Protein AF-A0A972MDR6-F1 (afdb_monomer_lite)

Secondary structure (DSSP, 8-state):
-HHHHHHHHHHHHHHT-----------GGG-EEEE-TT-S-GGG-EEEEEETTEEEEEESGGGTTTTTPEEHHHHTTTSEEEEEE-SSEEEEEEEETTEEEEEEEEEE--TT-SSPEEEEEEEETTEEEE----SGGGSBEE---

Radius of gyration: 19.43 Å; chains: 1; bounding box: 33×28×76 Å

Foldseek 3Di:
DVVVVVVVVVVVVVVPPDLPLDFQDDDPVPAAKWWLPVAPDQQAIWIWHCDPSWTWIDGGPCVVVVNDTDTPSVVLSVFDWDWDDDDFKTKIWTHDDQWIKIKIKGFADDPVDPGTWIAIWIAISNRTPGDTDPPSSRTIDGDDD

pLDDT: mean 85.36, std 15.83, range [44.59, 98.25]

Structure (mmCIF, N/CA/C/O backbone):
data_AF-A0A972MDR6-F1
#
_entry.id   AF-A0A972MDR6-F1
#
loop_
_atom_site.group_PDB
_atom_site.id
_atom_site.type_symbol
_atom_site.label_atom_id
_atom_site.label_alt_id
_atom_site.label_comp_id
_atom_site.label_asym_id
_atom_site.label_entity_id
_atom_site.label_seq_id
_atom_site.pdbx_PDB_ins_code
_atom_site.Cartn_x
_atom_site.Cartn_y
_atom_site.Cartn_z
_atom_site.occupancy
_atom_site.B_iso_or_equiv
_atom_site.auth_seq_id
_atom_site.auth_comp_id
_atom_site.auth_asym_id
_atom_site.auth_atom_id
_atom_site.pdbx_PDB_model_num
ATOM 1 N N . MET A 1 1 ? -7.826 -11.983 55.840 1.00 52.50 1 MET A N 1
ATOM 2 C CA . MET A 1 1 ? -6.726 -12.047 54.845 1.00 52.50 1 MET A CA 1
ATOM 3 C C . MET A 1 1 ? -7.074 -12.734 53.514 1.00 52.50 1 MET A C 1
ATOM 5 O O . MET A 1 1 ? -6.342 -12.530 52.562 1.00 52.50 1 MET A O 1
ATOM 9 N N . LYS A 1 2 ? -8.181 -13.489 53.375 1.00 52.56 2 LYS A N 1
ATOM 10 C CA . LYS A 1 2 ? -8.526 -14.173 52.104 1.00 52.56 2 LYS A CA 1
ATOM 11 C C . LYS A 1 2 ? -9.169 -13.280 51.021 1.00 52.56 2 LYS A C 1
ATOM 13 O O . LYS A 1 2 ? -9.080 -13.605 49.846 1.00 52.56 2 LYS A O 1
ATOM 18 N N . LYS A 1 3 ? -9.787 -12.148 51.392 1.00 51.19 3 LYS A N 1
ATOM 19 C CA . LYS A 1 3 ? -10.471 -11.242 50.441 1.00 51.19 3 LYS A CA 1
ATOM 20 C C . LYS A 1 3 ? -9.513 -10.342 49.646 1.00 51.19 3 LYS A C 1
ATOM 22 O O . LYS A 1 3 ? -9.818 -9.995 48.514 1.00 51.19 3 LYS A O 1
ATOM 27 N N . THR A 1 4 ? -8.346 -10.019 50.204 1.00 53.28 4 THR A N 1
ATOM 28 C CA . THR A 1 4 ? -7.353 -9.143 49.560 1.00 53.28 4 THR A CA 1
ATOM 29 C C . THR A 1 4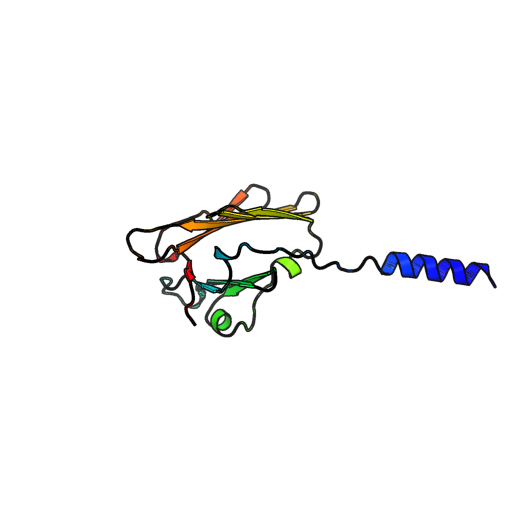 ? -6.677 -9.813 48.362 1.00 53.28 4 THR A C 1
ATOM 31 O O . THR A 1 4 ? -6.359 -9.137 47.398 1.00 53.28 4 THR A O 1
ATOM 34 N N . ILE A 1 5 ? -6.528 -11.143 48.387 1.00 56.44 5 ILE A N 1
ATOM 35 C CA . ILE A 1 5 ? -5.873 -11.924 47.321 1.00 56.44 5 ILE A CA 1
ATOM 36 C C . ILE A 1 5 ? -6.752 -12.006 46.063 1.00 56.44 5 ILE A C 1
ATOM 38 O O . ILE A 1 5 ? -6.250 -11.948 44.944 1.00 56.44 5 ILE A O 1
ATOM 42 N N . ILE A 1 6 ? -8.075 -12.092 46.236 1.00 55.25 6 ILE A N 1
ATOM 43 C CA . ILE A 1 6 ? -9.029 -12.176 45.119 1.00 55.25 6 ILE A CA 1
ATOM 44 C C . ILE A 1 6 ? -9.046 -10.862 44.324 1.00 55.25 6 ILE A C 1
ATOM 46 O O . ILE A 1 6 ? -9.111 -10.890 43.097 1.00 55.25 6 ILE A O 1
ATOM 50 N N . LEU A 1 7 ? -8.916 -9.716 45.004 1.00 51.75 7 LEU A N 1
ATOM 51 C CA . LEU A 1 7 ? -8.878 -8.408 44.345 1.00 51.75 7 LEU A CA 1
ATOM 52 C C . LEU A 1 7 ? -7.636 -8.249 43.451 1.00 51.75 7 LEU A C 1
ATOM 54 O O . LEU A 1 7 ? -7.734 -7.701 42.356 1.00 51.75 7 LEU A O 1
ATOM 58 N N . THR A 1 8 ? -6.484 -8.774 43.879 1.00 54.38 8 THR A N 1
ATOM 59 C CA . THR A 1 8 ? -5.235 -8.704 43.105 1.00 54.38 8 THR A CA 1
ATOM 60 C C . THR A 1 8 ? -5.291 -9.561 41.840 1.00 54.38 8 THR A C 1
ATOM 62 O O . THR A 1 8 ? -4.782 -9.149 40.802 1.00 54.38 8 THR A O 1
ATOM 65 N N . ILE A 1 9 ? -5.946 -10.726 41.897 1.00 54.72 9 ILE A N 1
ATOM 66 C CA . ILE A 1 9 ? -6.087 -11.633 40.745 1.00 54.72 9 ILE A CA 1
ATOM 67 C C . ILE A 1 9 ? -7.016 -11.030 39.680 1.00 54.72 9 ILE A C 1
ATOM 69 O O . ILE A 1 9 ? -6.723 -11.135 38.491 1.00 54.72 9 ILE A O 1
ATOM 73 N N . ILE A 1 10 ? -8.090 -10.345 40.092 1.00 54.56 10 ILE A N 1
ATOM 74 C CA . ILE A 1 10 ? -9.025 -9.679 39.168 1.00 54.56 10 ILE A CA 1
ATOM 75 C C . ILE A 1 10 ? -8.389 -8.435 38.523 1.00 54.56 10 ILE A C 1
ATOM 77 O O . ILE A 1 10 ? -8.617 -8.171 37.345 1.00 54.56 10 ILE A O 1
ATOM 81 N N . LEU A 1 11 ? -7.542 -7.688 39.246 1.00 50.78 11 LEU A N 1
ATOM 82 C CA . LEU A 1 11 ? -6.780 -6.596 38.628 1.00 50.78 11 LEU A CA 1
ATOM 83 C C . LEU A 1 11 ? -5.750 -7.118 37.611 1.00 50.78 11 LEU A C 1
ATOM 85 O O . LEU A 1 11 ? -5.576 -6.506 36.561 1.00 50.78 11 LEU A O 1
ATOM 89 N N . PHE A 1 12 ? -5.106 -8.259 37.872 1.00 49.47 12 PHE A N 1
ATOM 90 C CA . PHE A 1 12 ? -4.105 -8.827 36.960 1.00 49.47 12 PHE A CA 1
ATOM 91 C C . PHE A 1 12 ? -4.725 -9.423 35.679 1.00 49.47 12 PHE A C 1
ATOM 93 O O . PHE A 1 12 ? -4.126 -9.344 34.605 1.00 49.47 12 PHE A O 1
ATOM 100 N N . SER A 1 13 ? -5.948 -9.961 35.748 1.00 50.84 13 SER A N 1
ATOM 101 C CA . SER A 1 13 ? -6.682 -10.432 34.562 1.00 50.84 13 SER A CA 1
ATOM 102 C C . SER A 1 13 ? -7.252 -9.295 33.703 1.00 50.84 13 SER A C 1
ATOM 104 O O . SER A 1 13 ? -7.414 -9.466 32.498 1.00 50.84 13 SER A O 1
ATOM 106 N N . LEU A 1 14 ? -7.484 -8.108 34.276 1.00 47.88 14 LEU A N 1
ATOM 107 C CA . LEU A 1 14 ? -7.836 -6.900 33.515 1.00 47.88 14 LEU A CA 1
ATOM 108 C C . LEU A 1 14 ? -6.613 -6.226 32.867 1.00 47.88 14 LEU A C 1
ATOM 110 O O . LEU A 1 14 ? -6.736 -5.646 31.792 1.00 47.88 14 LEU A O 1
ATOM 114 N N . LEU A 1 15 ? -5.427 -6.350 33.473 1.00 45.12 15 LEU A N 1
ATOM 115 C CA . LEU A 1 15 ? -4.152 -5.848 32.933 1.00 45.12 15 LEU A CA 1
ATOM 116 C C . LEU A 1 15 ? -3.558 -6.724 31.816 1.00 45.12 15 LEU A C 1
ATOM 118 O O . LEU A 1 15 ? -2.641 -6.295 31.122 1.00 45.12 15 LEU A O 1
ATOM 122 N N . THR A 1 16 ? -4.084 -7.935 31.621 1.00 44.59 16 THR A N 1
ATOM 123 C CA . THR A 1 16 ? -3.656 -8.883 30.577 1.00 44.59 16 THR A CA 1
ATOM 124 C C . THR A 1 16 ? -4.600 -8.919 29.379 1.00 44.59 16 THR A C 1
ATOM 126 O O . THR A 1 16 ? -4.538 -9.857 28.578 1.00 44.59 16 THR A O 1
ATOM 129 N N . GLN A 1 17 ? -5.394 -7.856 29.169 1.00 47.19 17 GLN A N 1
ATOM 130 C CA . GLN A 1 17 ? -5.823 -7.490 27.816 1.00 47.19 17 GLN A CA 1
ATOM 131 C C . GLN A 1 17 ? -4.574 -7.099 27.031 1.00 47.19 17 GLN A C 1
ATOM 133 O O . GLN A 1 17 ? -4.195 -5.940 26.889 1.00 47.19 17 GLN A O 1
ATOM 138 N N . SER A 1 18 ? -3.879 -8.154 26.632 1.00 47.47 18 SER A N 1
ATOM 139 C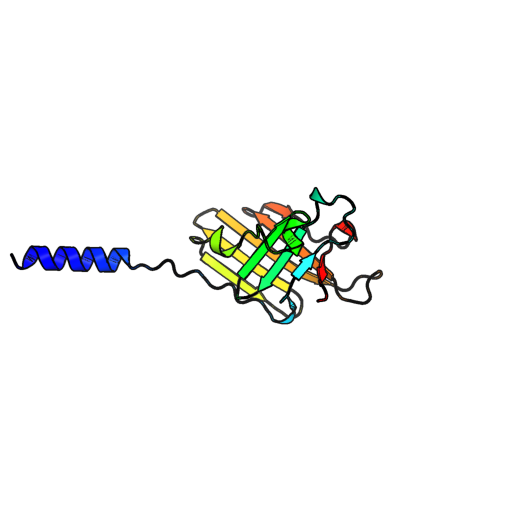 CA . SER A 1 18 ? -2.738 -8.175 25.762 1.00 47.47 18 SER A CA 1
ATOM 140 C C . SER A 1 18 ? -2.999 -7.206 24.624 1.00 47.47 18 SER A C 1
ATOM 142 O O . SER A 1 18 ? -4.057 -7.222 23.991 1.00 47.47 18 SER A O 1
ATOM 144 N N . LEU A 1 19 ? -2.000 -6.360 24.387 1.00 49.41 19 LEU A N 1
ATOM 145 C CA . LEU A 1 19 ? -1.732 -5.750 23.097 1.00 49.41 19 LEU A CA 1
ATOM 146 C C . LEU A 1 19 ? -1.681 -6.878 22.056 1.00 49.41 19 LEU A C 1
ATOM 148 O O . LEU A 1 19 ? -0.612 -7.358 21.688 1.00 49.41 19 LEU A O 1
ATOM 152 N N . ASN A 1 20 ? -2.845 -7.359 21.626 1.00 50.56 20 ASN A N 1
ATOM 153 C CA . ASN A 1 20 ? -2.971 -8.198 20.457 1.00 50.56 20 ASN A CA 1
ATOM 154 C C . ASN A 1 20 ? -2.613 -7.283 19.300 1.00 50.56 20 ASN A C 1
ATOM 156 O O . ASN A 1 20 ? -3.446 -6.509 18.830 1.00 50.56 20 ASN A O 1
ATOM 160 N N . ALA A 1 21 ? -1.343 -7.325 18.895 1.00 55.66 21 ALA A N 1
ATOM 161 C CA . ALA A 1 21 ? -0.904 -6.727 17.653 1.00 55.66 21 ALA A CA 1
ATOM 162 C C . ALA A 1 21 ? -1.809 -7.291 16.552 1.00 55.66 21 ALA A C 1
ATOM 164 O O . ALA A 1 21 ? -1.734 -8.472 16.209 1.00 55.66 21 ALA A O 1
ATOM 165 N N . GLN A 1 22 ? -2.739 -6.467 16.071 1.00 66.38 22 GLN A N 1
ATOM 166 C CA . GLN A 1 22 ? -3.689 -6.892 15.057 1.00 66.38 22 GLN A CA 1
ATOM 167 C C . GLN A 1 22 ? -2.914 -7.142 13.759 1.00 66.38 22 GLN A C 1
ATOM 169 O O . GLN A 1 22 ? -2.177 -6.287 13.260 1.00 66.38 22 GLN A O 1
ATOM 174 N N . ASN A 1 23 ? -3.037 -8.366 13.259 1.00 75.25 23 ASN A N 1
ATOM 175 C CA . ASN A 1 23 ? -2.323 -8.880 12.102 1.00 75.25 23 ASN A CA 1
ATOM 176 C C . ASN A 1 23 ? -3.033 -8.430 10.808 1.00 75.25 23 ASN A C 1
ATOM 178 O O . ASN A 1 23 ? -4.241 -8.632 10.650 1.00 75.25 23 ASN A O 1
ATOM 182 N N . ILE A 1 24 ? -2.298 -7.812 9.877 1.00 79.81 24 ILE A N 1
ATOM 183 C CA . ILE A 1 24 ? -2.885 -7.270 8.643 1.00 79.81 24 ILE A CA 1
ATOM 184 C C . ILE A 1 24 ? -3.149 -8.370 7.612 1.00 79.81 24 ILE A C 1
ATOM 186 O O . ILE A 1 24 ? -4.132 -8.269 6.886 1.00 79.81 24 ILE A O 1
ATOM 190 N N . SER A 1 25 ? -2.355 -9.441 7.594 1.00 87.00 25 SER A N 1
ATOM 191 C CA . SER A 1 25 ? -2.272 -10.482 6.559 1.00 87.00 25 SER A CA 1
ATOM 192 C C . SER A 1 25 ? -2.524 -9.979 5.138 1.00 87.00 25 SER A C 1
ATOM 194 O O . SER A 1 25 ? -3.658 -9.778 4.696 1.00 87.00 25 SER A O 1
ATOM 196 N N . THR A 1 26 ? -1.423 -9.745 4.433 1.00 91.94 26 THR A N 1
ATOM 197 C CA . THR A 1 26 ? -1.398 -9.180 3.085 1.00 91.94 26 THR A CA 1
ATOM 198 C C . THR A 1 26 ? -1.586 -10.271 2.028 1.00 91.94 26 THR A C 1
ATOM 200 O O . THR A 1 26 ? -1.121 -11.391 2.229 1.00 91.94 26 THR A O 1
ATOM 203 N N . PRO A 1 27 ? -2.222 -9.984 0.879 1.00 93.56 27 PRO A N 1
ATOM 204 C CA . PRO A 1 27 ? -2.310 -10.951 -0.211 1.00 93.56 27 PRO A CA 1
ATOM 205 C C . PRO A 1 27 ? -0.927 -11.250 -0.804 1.00 93.56 27 PRO A C 1
ATOM 207 O O . PRO A 1 27 ? -0.115 -10.346 -0.983 1.00 93.56 27 PRO A O 1
ATOM 210 N N . LYS A 1 28 ? -0.680 -12.504 -1.202 1.00 93.62 28 LYS A N 1
ATOM 211 C CA . LYS A 1 28 ? 0.631 -12.939 -1.726 1.00 93.62 28 LYS A CA 1
ATOM 212 C C . LYS A 1 28 ? 1.155 -12.077 -2.875 1.00 93.62 28 LYS A C 1
ATOM 214 O O . LYS A 1 28 ? 2.354 -11.848 -2.984 1.00 93.62 28 LYS A O 1
ATOM 219 N N . TRP A 1 29 ? 0.267 -11.577 -3.736 1.00 95.19 29 TRP A N 1
ATOM 220 C CA . TRP A 1 29 ? 0.671 -10.777 -4.890 1.00 95.19 29 TRP A CA 1
ATOM 221 C C . TRP A 1 29 ? 1.293 -9.430 -4.508 1.00 95.19 29 TRP A C 1
ATOM 223 O O . TRP A 1 29 ? 2.062 -8.909 -5.311 1.00 95.19 29 TRP A O 1
ATOM 233 N N . ILE A 1 30 ? 1.014 -8.874 -3.319 1.00 95.75 30 ILE A N 1
ATOM 234 C CA . ILE A 1 30 ? 1.579 -7.588 -2.872 1.00 95.75 30 ILE A CA 1
ATOM 235 C C . ILE A 1 30 ? 2.835 -7.757 -2.013 1.00 95.75 30 ILE A C 1
ATOM 237 O O . ILE A 1 30 ? 3.543 -6.780 -1.778 1.00 95.75 30 ILE A O 1
ATOM 241 N N . GLU A 1 31 ? 3.136 -8.976 -1.561 1.00 95.25 31 GLU A N 1
ATOM 242 C CA . GLU A 1 31 ? 4.291 -9.249 -0.703 1.00 95.25 31 GLU A CA 1
ATOM 243 C C . GLU A 1 31 ? 5.607 -8.753 -1.325 1.00 95.25 31 GLU A C 1
ATOM 245 O O . GLU A 1 31 ? 5.781 -8.711 -2.550 1.00 95.25 31 GLU A O 1
ATOM 250 N N . GLY A 1 32 ? 6.540 -8.353 -0.459 1.00 94.19 32 GLY A N 1
ATOM 251 C CA . GLY A 1 32 ? 7.830 -7.785 -0.844 1.00 94.19 32 GLY A CA 1
ATOM 252 C C . GLY A 1 32 ? 7.898 -6.265 -0.693 1.00 94.19 32 GLY A C 1
ATOM 253 O O . GLY A 1 32 ? 7.076 -5.646 -0.017 1.00 94.19 32 GLY A O 1
ATOM 254 N N . SER A 1 33 ? 8.931 -5.669 -1.285 1.00 94.31 33 SER A N 1
ATOM 255 C CA . SER A 1 33 ? 9.200 -4.232 -1.215 1.00 94.31 33 SER A CA 1
ATOM 256 C C . SER A 1 33 ? 8.910 -3.566 -2.555 1.00 94.31 33 SER A C 1
ATOM 258 O O . SER A 1 33 ? 9.239 -4.106 -3.608 1.00 94.31 33 SER A O 1
ATOM 260 N N . TRP A 1 34 ? 8.316 -2.382 -2.501 1.00 95.31 34 TRP A N 1
ATOM 261 C CA . TRP A 1 34 ? 7.936 -1.567 -3.646 1.00 95.31 34 TRP A CA 1
ATOM 262 C C . TRP A 1 34 ? 8.411 -0.137 -3.429 1.00 95.31 34 TRP A C 1
ATOM 264 O O . TRP A 1 34 ? 8.343 0.361 -2.304 1.00 95.31 34 TRP A O 1
ATOM 274 N N . TYR A 1 35 ? 8.876 0.540 -4.473 1.00 93.69 35 TYR A N 1
ATOM 275 C CA . TYR A 1 35 ? 9.439 1.883 -4.350 1.00 93.69 35 TYR A CA 1
ATOM 276 C C . TYR A 1 35 ? 9.265 2.697 -5.628 1.00 93.69 35 TYR A C 1
ATOM 278 O O . TYR A 1 35 ? 9.236 2.159 -6.731 1.00 93.69 35 TYR A O 1
ATOM 286 N N . ASN A 1 36 ? 9.126 4.010 -5.484 1.00 92.06 36 ASN A N 1
ATOM 287 C CA . ASN A 1 36 ? 8.952 4.927 -6.608 1.00 92.06 36 ASN A CA 1
ATOM 288 C C . ASN A 1 36 ? 10.299 5.315 -7.235 1.00 92.06 36 ASN A C 1
ATOM 290 O O . ASN A 1 36 ? 10.776 6.431 -7.057 1.00 92.06 36 ASN A O 1
ATOM 294 N N . ILE A 1 37 ? 10.915 4.391 -7.980 1.00 82.94 37 ILE A N 1
ATOM 295 C CA . ILE A 1 37 ? 12.257 4.564 -8.570 1.00 82.94 37 ILE A CA 1
ATOM 296 C C . ILE A 1 37 ? 12.385 5.793 -9.482 1.00 82.94 37 ILE A C 1
ATOM 298 O O . ILE A 1 37 ? 13.444 6.409 -9.542 1.00 82.94 37 ILE A O 1
ATOM 302 N N . SER A 1 38 ? 11.304 6.180 -10.161 1.00 83.56 38 SER A N 1
ATOM 303 C CA . SER A 1 38 ? 11.286 7.331 -11.071 1.00 83.56 38 SER A CA 1
ATOM 304 C C . SER A 1 38 ? 11.266 8.691 -10.348 1.00 83.56 38 SER A C 1
ATOM 306 O O . SER A 1 38 ? 11.194 9.735 -10.998 1.00 83.56 38 SER A O 1
ATOM 308 N N . GLU A 1 39 ? 11.287 8.720 -9.012 1.00 82.88 39 GLU A N 1
ATOM 309 C CA . GLU A 1 39 ? 11.442 9.951 -8.237 1.00 82.88 39 GLU A CA 1
ATOM 310 C C . GLU A 1 39 ? 12.916 10.374 -8.191 1.00 82.88 39 GLU A C 1
ATOM 312 O O . GLU A 1 39 ? 13.767 9.704 -7.611 1.00 82.88 39 GLU A O 1
ATOM 317 N N . SER A 1 40 ? 13.210 11.524 -8.795 1.00 75.38 40 SER A N 1
ATOM 318 C CA . SER A 1 40 ? 14.574 12.042 -8.927 1.00 75.38 40 SER A CA 1
ATOM 319 C C . SER A 1 40 ? 15.122 12.636 -7.631 1.00 75.38 40 SER A C 1
ATOM 321 O O . SER A 1 40 ? 16.337 12.748 -7.460 1.00 75.38 40 SER A O 1
ATOM 323 N N . LEU A 1 41 ? 14.247 13.031 -6.702 1.00 82.00 41 LEU A N 1
ATOM 324 C CA . LEU A 1 41 ? 14.654 13.564 -5.411 1.00 82.00 41 LEU A CA 1
ATOM 325 C C . LEU A 1 41 ? 14.698 12.447 -4.377 1.00 82.00 41 LEU A C 1
ATOM 327 O O . LEU A 1 41 ? 13.670 12.007 -3.872 1.00 82.00 41 LEU A O 1
ATOM 331 N N . ASN A 1 42 ? 15.908 12.068 -3.970 1.00 80.94 42 ASN A N 1
ATOM 332 C CA . ASN A 1 42 ? 16.126 11.004 -2.987 1.00 80.94 42 ASN A CA 1
ATOM 333 C C . ASN A 1 42 ? 15.310 11.187 -1.698 1.00 80.94 42 ASN A C 1
ATOM 335 O O . ASN A 1 42 ? 14.814 10.217 -1.140 1.00 80.94 42 ASN A O 1
ATOM 339 N N . SER A 1 43 ? 15.106 12.424 -1.235 1.00 81.06 43 SER A N 1
ATOM 340 C CA . SER A 1 43 ? 14.285 12.732 -0.051 1.00 81.06 43 SER A CA 1
ATOM 341 C C . SER A 1 43 ? 12.793 12.404 -0.209 1.00 81.06 43 SER A C 1
ATOM 343 O O . SER A 1 43 ? 12.071 12.326 0.786 1.00 81.06 43 SER A O 1
ATOM 345 N N . LYS A 1 44 ? 12.327 12.206 -1.444 1.00 84.25 44 LYS A N 1
ATOM 346 C CA . LYS A 1 44 ? 10.952 11.856 -1.811 1.00 84.25 44 LYS A CA 1
ATOM 347 C C . LYS A 1 44 ? 10.788 10.388 -2.204 1.00 84.25 44 LYS A C 1
ATOM 349 O O . LYS A 1 44 ? 9.660 9.972 -2.472 1.00 84.25 44 LYS A O 1
ATOM 354 N N . LEU A 1 45 ? 11.865 9.599 -2.198 1.00 89.12 45 LEU A N 1
ATOM 355 C CA . LEU A 1 45 ? 11.758 8.150 -2.330 1.00 89.12 45 LEU A CA 1
ATOM 356 C C . LEU A 1 45 ? 10.931 7.602 -1.170 1.00 89.12 45 LEU A C 1
ATOM 358 O O . LEU A 1 45 ? 11.153 7.948 -0.008 1.00 89.12 45 LEU A O 1
ATOM 362 N N . VAL A 1 46 ? 9.975 6.746 -1.492 1.00 91.50 46 VAL A N 1
ATOM 363 C CA . VAL A 1 46 ? 9.099 6.056 -0.555 1.00 91.50 46 VAL A CA 1
ATOM 364 C C . VAL A 1 46 ? 9.193 4.573 -0.853 1.00 91.50 46 VAL A C 1
ATOM 366 O O . VAL A 1 46 ? 9.006 4.142 -1.986 1.00 91.50 46 VAL A O 1
ATOM 369 N N . PHE A 1 47 ? 9.441 3.797 0.191 1.00 93.56 47 PHE A N 1
ATOM 370 C CA . PHE A 1 47 ? 9.434 2.346 0.151 1.00 93.56 47 PHE A CA 1
ATOM 371 C C . PHE A 1 47 ? 8.215 1.846 0.918 1.00 93.56 47 PHE A C 1
ATOM 373 O O . PHE A 1 47 ? 7.991 2.245 2.063 1.00 93.56 47 PHE A O 1
ATOM 380 N N . LEU A 1 48 ? 7.453 0.963 0.284 1.00 95.12 48 LEU A N 1
ATOM 381 C CA . LEU A 1 48 ? 6.351 0.210 0.864 1.00 95.12 48 LEU A CA 1
ATOM 382 C C . LEU A 1 48 ? 6.791 -1.246 0.956 1.00 95.12 48 LEU A C 1
ATOM 384 O O . LEU A 1 48 ? 7.108 -1.854 -0.060 1.00 95.12 48 LEU A O 1
ATOM 388 N N . THR A 1 49 ? 6.841 -1.810 2.156 1.00 95.00 49 THR A N 1
ATOM 389 C CA . THR A 1 49 ? 7.218 -3.215 2.349 1.00 95.00 49 THR A CA 1
ATOM 390 C C . THR A 1 49 ? 6.088 -3.977 3.020 1.00 95.00 49 THR A C 1
ATOM 392 O O . THR A 1 49 ? 5.655 -3.615 4.111 1.00 95.00 49 THR A O 1
ATOM 395 N N . PHE A 1 50 ? 5.639 -5.047 2.373 1.00 94.94 50 PHE A N 1
ATOM 396 C CA . PHE A 1 50 ? 4.579 -5.939 2.828 1.00 94.94 50 PHE A CA 1
ATOM 397 C C . PHE A 1 50 ? 5.222 -7.264 3.235 1.00 94.94 50 PHE A C 1
ATOM 399 O O . PHE A 1 50 ? 5.703 -8.015 2.383 1.00 94.94 50 PHE A O 1
ATOM 406 N N . ARG A 1 51 ? 5.312 -7.517 4.543 1.00 92.12 51 ARG A N 1
ATOM 407 C CA . ARG A 1 51 ? 5.907 -8.745 5.095 1.00 92.12 51 ARG A CA 1
ATOM 408 C C . ARG A 1 51 ? 5.422 -8.995 6.512 1.00 92.12 51 ARG A C 1
ATOM 410 O O . ARG A 1 51 ? 5.094 -8.040 7.213 1.00 92.12 51 ARG A O 1
ATOM 417 N N . ASN A 1 52 ? 5.472 -10.254 6.950 1.00 87.94 52 ASN A N 1
ATOM 418 C CA . ASN A 1 52 ? 5.124 -10.662 8.317 1.00 87.94 52 ASN A CA 1
ATOM 419 C C . ASN A 1 52 ? 3.790 -10.054 8.763 1.00 87.94 52 ASN A C 1
ATOM 421 O O . ASN A 1 52 ? 3.687 -9.461 9.838 1.00 87.94 52 ASN A O 1
ATOM 425 N N . ASP A 1 53 ? 2.807 -10.106 7.863 1.00 86.88 53 ASP A N 1
ATOM 426 C CA . ASP A 1 53 ? 1.471 -9.578 8.087 1.00 86.88 53 ASP A CA 1
ATOM 427 C C . ASP A 1 53 ? 1.415 -8.117 8.566 1.00 86.88 53 ASP A C 1
ATOM 429 O O . ASP A 1 53 ? 0.573 -7.715 9.378 1.00 86.88 53 ASP A O 1
ATOM 433 N N . SER A 1 54 ? 2.351 -7.316 8.071 1.00 90.31 54 SER A N 1
ATOM 434 C CA . SER A 1 54 ? 2.496 -5.908 8.398 1.00 90.31 54 SER A CA 1
ATOM 435 C C . SER A 1 54 ? 2.858 -5.110 7.153 1.00 90.31 54 SER A C 1
ATOM 437 O O . SER A 1 54 ? 3.450 -5.622 6.199 1.00 90.31 54 SER A O 1
ATOM 439 N N . ILE A 1 55 ? 2.507 -3.828 7.186 1.00 94.94 55 ILE A N 1
ATOM 440 C CA . ILE A 1 55 ? 2.872 -2.861 6.152 1.00 94.94 55 ILE A CA 1
ATOM 441 C C . ILE A 1 55 ? 3.864 -1.889 6.767 1.00 94.94 55 ILE A C 1
ATOM 443 O O . ILE A 1 55 ? 3.587 -1.282 7.803 1.00 94.94 55 ILE A O 1
ATOM 447 N N . PHE A 1 56 ? 5.007 -1.736 6.117 1.00 94.25 56 PHE A N 1
ATOM 448 C CA . PHE A 1 56 ? 6.077 -0.851 6.538 1.00 94.25 56 PHE A CA 1
ATOM 449 C C . PHE A 1 56 ? 6.265 0.263 5.518 1.00 94.25 56 PHE A C 1
ATOM 451 O O . PHE A 1 56 ? 6.328 0.000 4.315 1.00 94.25 56 PHE A O 1
ATOM 458 N N . ILE A 1 57 ? 6.388 1.496 6.002 1.00 93.38 57 ILE A N 1
ATOM 459 C CA . ILE A 1 57 ? 6.673 2.670 5.180 1.00 93.38 57 ILE A CA 1
ATOM 460 C C . ILE A 1 57 ? 8.015 3.253 5.609 1.00 93.38 57 ILE A C 1
ATOM 462 O O . ILE A 1 57 ? 8.260 3.478 6.791 1.00 93.38 57 ILE A O 1
ATOM 466 N N . SER A 1 58 ? 8.881 3.542 4.646 1.00 91.50 58 SER A N 1
ATOM 467 C CA . SER A 1 58 ? 10.128 4.279 4.880 1.00 91.50 58 SER A CA 1
ATOM 468 C C . SER A 1 58 ? 10.362 5.301 3.779 1.00 91.50 58 SER A C 1
ATOM 470 O O . SER A 1 58 ? 9.869 5.141 2.662 1.00 91.50 58 SER A O 1
ATOM 472 N N . LYS A 1 59 ? 11.106 6.361 4.097 1.00 88.56 59 LYS A N 1
ATOM 473 C CA . LYS A 1 59 ? 11.425 7.447 3.166 1.00 88.56 59 LYS A CA 1
ATOM 474 C C . LYS A 1 59 ? 12.930 7.579 2.984 1.00 88.56 59 LYS A C 1
ATOM 476 O O . LYS A 1 59 ? 13.681 7.324 3.921 1.00 88.56 59 LYS A O 1
ATOM 481 N N . GLY A 1 60 ? 13.350 8.015 1.803 1.00 85.38 60 GLY A N 1
ATOM 482 C CA . GLY A 1 60 ? 14.758 8.175 1.458 1.00 85.38 60 GLY A CA 1
ATOM 483 C C . GLY A 1 60 ? 15.528 6.860 1.362 1.00 85.38 60 GLY A C 1
ATOM 484 O O . GLY A 1 60 ? 14.959 5.771 1.443 1.00 85.38 60 GLY A O 1
ATOM 485 N N . PHE A 1 61 ? 16.851 6.963 1.214 1.00 78.38 61 PHE A N 1
ATOM 486 C CA . PHE A 1 61 ? 17.741 5.801 1.082 1.00 78.38 61 PHE A CA 1
ATOM 487 C C . PHE A 1 61 ? 17.740 4.867 2.291 1.00 78.38 61 PHE A C 1
ATOM 489 O O . PHE A 1 61 ? 18.032 3.684 2.140 1.00 78.38 61 PHE A O 1
ATOM 496 N N . SER A 1 62 ? 17.347 5.345 3.475 1.00 70.62 62 SER A N 1
ATOM 497 C CA . SER A 1 62 ? 17.189 4.474 4.642 1.00 70.62 62 SER A CA 1
ATOM 498 C C . SER A 1 62 ? 16.127 3.386 4.425 1.00 70.62 62 SER A C 1
ATOM 500 O O . SER A 1 62 ? 16.165 2.348 5.082 1.00 70.62 62 SER A O 1
ATOM 502 N N . GLY A 1 63 ? 15.222 3.570 3.454 1.00 66.62 63 GLY A N 1
ATOM 503 C CA . GLY A 1 63 ? 14.266 2.540 3.056 1.00 66.62 63 GLY A CA 1
ATOM 504 C C . GLY A 1 63 ? 14.878 1.304 2.391 1.00 66.62 63 GLY A C 1
ATOM 505 O O . GLY A 1 63 ? 14.282 0.235 2.497 1.00 66.62 63 GLY A O 1
ATOM 506 N N . ILE A 1 64 ? 16.074 1.410 1.798 1.00 74.50 64 ILE A N 1
ATOM 507 C CA . ILE A 1 64 ? 16.793 0.268 1.201 1.00 74.50 64 ILE A CA 1
ATOM 508 C C . ILE A 1 64 ? 17.276 -0.687 2.299 1.00 74.50 64 ILE A C 1
ATOM 510 O O . ILE A 1 64 ? 17.051 -1.895 2.242 1.00 74.50 64 ILE A O 1
ATOM 514 N N . ASP A 1 65 ? 17.868 -0.129 3.353 1.00 74.62 65 ASP A N 1
ATOM 515 C CA . ASP A 1 65 ? 18.445 -0.890 4.463 1.00 74.62 65 ASP A CA 1
ATOM 516 C C . ASP A 1 65 ? 17.398 -1.413 5.459 1.00 74.62 65 ASP A C 1
ATOM 518 O O . ASP A 1 65 ? 17.746 -2.089 6.427 1.00 74.62 65 ASP A O 1
ATOM 522 N N . ASN A 1 66 ? 16.115 -1.084 5.274 1.00 70.88 66 ASN A N 1
ATOM 523 C CA . ASN A 1 66 ? 15.037 -1.283 6.253 1.00 70.88 66 ASN A CA 1
ATOM 524 C C . ASN A 1 66 ? 15.270 -0.597 7.618 1.00 70.88 66 ASN A C 1
ATOM 526 O O . ASN A 1 66 ? 14.486 -0.790 8.549 1.00 70.88 66 ASN A O 1
ATOM 530 N N . LYS A 1 67 ? 16.324 0.211 7.759 1.00 68.38 67 LYS A N 1
ATOM 531 C CA . LYS A 1 67 ? 16.610 0.997 8.961 1.00 68.38 67 LYS A CA 1
ATOM 532 C C . LYS A 1 67 ? 15.658 2.195 8.926 1.00 68.38 67 LYS A C 1
ATOM 534 O O . LYS A 1 67 ? 15.711 2.975 7.986 1.00 68.38 67 LYS A O 1
ATOM 539 N N . ASN A 1 68 ? 14.777 2.345 9.914 1.00 78.56 68 ASN A N 1
ATOM 540 C CA . ASN A 1 68 ? 13.748 3.408 10.001 1.00 78.56 68 ASN A CA 1
ATOM 541 C C . ASN A 1 68 ? 12.444 3.144 9.229 1.00 78.56 68 ASN A C 1
ATOM 543 O O . ASN A 1 68 ? 11.837 4.059 8.670 1.00 78.56 68 ASN A O 1
ATOM 547 N N . GLN A 1 69 ? 11.991 1.894 9.213 1.00 87.75 69 GLN A N 1
ATOM 548 C CA . GLN A 1 69 ? 10.642 1.565 8.762 1.00 87.75 69 GLN A CA 1
ATOM 549 C C . GLN A 1 69 ? 9.598 1.854 9.845 1.00 87.75 69 GLN A C 1
ATOM 551 O O . GLN A 1 69 ? 9.712 1.378 10.971 1.00 87.75 69 GLN A O 1
ATOM 556 N N . GLU A 1 70 ? 8.552 2.592 9.483 1.00 91.06 70 GLU A N 1
ATOM 557 C CA . GLU A 1 70 ? 7.354 2.773 10.301 1.00 91.06 70 GLU A CA 1
ATOM 558 C C . GLU A 1 70 ? 6.363 1.649 9.978 1.00 91.06 70 GLU A C 1
ATOM 560 O O . GLU A 1 70 ? 5.901 1.532 8.842 1.00 91.06 70 GLU A O 1
ATOM 565 N N . SER A 1 71 ? 6.033 0.815 10.966 1.00 92.06 71 SER A N 1
ATOM 566 C CA . SER A 1 71 ? 4.967 -0.182 10.835 1.00 92.06 71 SER A CA 1
ATOM 567 C C . SER A 1 71 ? 3.604 0.487 10.993 1.00 92.06 71 SER A C 1
ATOM 569 O O . SER A 1 71 ? 3.338 1.119 12.017 1.00 92.06 71 SER A O 1
ATOM 571 N N . LEU A 1 72 ? 2.708 0.296 10.022 1.00 93.94 72 LEU A N 1
ATOM 572 C CA . LEU A 1 72 ? 1.331 0.779 10.138 1.00 93.94 72 LEU A CA 1
ATOM 573 C C . LEU A 1 72 ? 0.584 0.101 11.294 1.00 93.94 72 LEU A C 1
ATOM 575 O O . LEU A 1 72 ? -0.189 0.765 11.977 1.00 93.94 72 LEU A O 1
ATOM 579 N N . ASN A 1 73 ? 0.855 -1.180 11.568 1.00 90.06 73 ASN A N 1
ATOM 580 C CA . ASN A 1 73 ? 0.273 -1.889 12.711 1.00 90.06 73 ASN A CA 1
ATOM 581 C C . ASN A 1 73 ? 0.673 -1.230 14.035 1.00 90.06 73 ASN A C 1
ATOM 583 O O . ASN A 1 73 ? -0.155 -1.115 14.927 1.00 90.06 73 ASN A O 1
ATOM 587 N N . GLN A 1 74 ? 1.933 -0.802 14.174 1.00 90.94 74 GLN A N 1
ATOM 588 C CA . GLN A 1 74 ? 2.402 -0.132 15.391 1.00 90.94 74 GLN A CA 1
ATOM 589 C C . GLN A 1 74 ? 1.874 1.299 15.489 1.00 90.94 74 GLN A C 1
ATOM 591 O O . GLN A 1 74 ? 1.457 1.728 16.561 1.00 90.94 74 GLN A O 1
ATOM 596 N N . LYS A 1 75 ? 1.854 2.028 14.368 1.00 93.50 75 LYS A N 1
ATOM 597 C CA . LYS A 1 75 ? 1.317 3.391 14.298 1.00 93.50 75 LYS A CA 1
ATOM 598 C C . LYS A 1 75 ? -0.152 3.457 14.726 1.00 93.50 75 LYS A C 1
ATOM 600 O O . LYS A 1 75 ? -0.552 4.418 15.374 1.00 93.50 75 LYS A O 1
ATOM 605 N N . TYR A 1 76 ? -0.930 2.435 14.373 1.00 94.12 76 TYR A N 1
ATOM 606 C CA . TYR A 1 76 ? -2.367 2.340 14.627 1.00 94.12 76 TYR A CA 1
ATOM 607 C C . TYR A 1 76 ? -2.713 1.149 15.538 1.00 94.12 76 TYR A C 1
ATOM 609 O O . TYR A 1 76 ? -3.710 0.463 15.318 1.00 94.12 76 TYR A O 1
ATOM 617 N N . TYR A 1 77 ? -1.880 0.874 16.548 1.00 91.50 77 TYR A N 1
ATOM 618 C CA . TYR A 1 77 ? -1.968 -0.346 17.367 1.00 91.50 77 TYR A CA 1
ATOM 619 C C . TYR A 1 77 ? -3.294 -0.515 18.125 1.00 91.50 77 TYR A C 1
ATOM 621 O O . TYR A 1 77 ? -3.699 -1.638 18.418 1.00 91.50 77 TYR A O 1
ATOM 629 N N . ASP A 1 78 ? -3.964 0.588 18.451 1.00 93.00 78 ASP A N 1
ATOM 630 C CA . ASP A 1 78 ? -5.227 0.640 19.188 1.00 93.00 78 ASP A CA 1
ATOM 631 C C . ASP A 1 78 ? -6.446 0.895 18.284 1.00 93.00 78 ASP A C 1
ATOM 633 O O . ASP A 1 78 ? -7.549 1.142 18.776 1.00 93.00 78 ASP A O 1
ATOM 637 N N . TYR A 1 79 ? -6.261 0.822 16.963 1.00 94.88 79 TYR A N 1
ATOM 638 C CA . TYR A 1 79 ? -7.332 0.935 15.978 1.00 94.88 79 TYR A CA 1
ATOM 639 C C . TYR A 1 79 ? -7.901 -0.450 15.681 1.00 94.88 79 TYR A C 1
ATOM 641 O O . TYR A 1 79 ? -7.199 -1.463 15.686 1.00 94.88 79 TYR A O 1
ATOM 649 N N . LYS A 1 80 ? -9.190 -0.506 15.358 1.00 94.56 80 LYS A N 1
ATOM 650 C CA . LYS A 1 80 ? -9.797 -1.679 14.735 1.00 94.56 80 LYS A CA 1
ATOM 651 C C . LYS A 1 80 ? -9.332 -1.755 13.283 1.00 94.56 80 LYS A C 1
ATOM 653 O O . LYS A 1 80 ? -9.501 -0.791 12.538 1.00 94.56 80 LYS A O 1
ATOM 658 N N . ILE A 1 81 ? -8.801 -2.903 12.869 1.00 94.50 81 ILE A N 1
ATOM 659 C CA . ILE A 1 81 ? -8.372 -3.129 11.486 1.00 94.50 81 ILE A CA 1
ATOM 660 C C . ILE A 1 81 ? -9.456 -3.890 10.720 1.00 94.50 81 ILE A C 1
ATOM 662 O O . ILE A 1 81 ? -9.901 -4.963 11.126 1.00 94.50 81 ILE A O 1
ATOM 666 N N . THR A 1 82 ? -9.862 -3.353 9.573 1.00 94.75 82 THR A N 1
ATOM 667 C CA . THR A 1 82 ? -10.676 -4.059 8.577 1.00 94.75 82 THR A CA 1
ATOM 668 C C . THR A 1 82 ? -9.932 -4.108 7.255 1.00 94.75 82 THR A C 1
ATOM 670 O O . THR A 1 82 ? -9.149 -3.215 6.929 1.00 94.75 82 THR A O 1
ATOM 673 N N . LYS A 1 83 ? -10.136 -5.187 6.504 1.00 94.19 83 LYS A N 1
ATOM 674 C CA . LYS A 1 83 ? -9.396 -5.441 5.274 1.00 94.19 83 LYS A CA 1
ATOM 675 C C . LYS A 1 83 ? -10.285 -6.028 4.201 1.00 94.19 83 LYS A C 1
ATOM 677 O O . LYS A 1 83 ? -11.223 -6.768 4.487 1.00 94.19 83 LYS A O 1
ATOM 682 N N . PHE A 1 84 ? -9.935 -5.713 2.969 1.00 95.44 84 PHE A N 1
ATOM 683 C CA . PHE A 1 84 ? -10.540 -6.252 1.769 1.00 95.44 84 PHE A CA 1
ATOM 684 C C . PHE A 1 84 ? -9.430 -6.525 0.760 1.00 95.44 84 PHE A C 1
ATOM 686 O O . PHE A 1 84 ? -8.518 -5.715 0.602 1.00 95.44 84 PHE A O 1
ATOM 693 N N . SER A 1 85 ? -9.497 -7.661 0.075 1.00 96.00 85 SER A N 1
ATOM 694 C CA . SER A 1 85 ? -8.552 -7.985 -0.987 1.00 96.00 85 SER A CA 1
ATOM 695 C C . SER A 1 85 ? -9.251 -8.723 -2.113 1.00 96.00 85 SER A C 1
ATOM 697 O O . SER A 1 85 ? -10.124 -9.552 -1.867 1.00 96.00 85 SER A O 1
ATOM 699 N N . ASN A 1 86 ? -8.800 -8.462 -3.332 1.00 95.56 86 ASN A N 1
ATOM 700 C CA . ASN A 1 86 ? -9.039 -9.291 -4.508 1.00 95.56 86 ASN A CA 1
ATOM 701 C C . ASN A 1 86 ? -7.715 -9.436 -5.292 1.00 95.56 86 ASN A C 1
ATOM 703 O O . ASN A 1 86 ? -6.638 -9.249 -4.714 1.00 95.56 86 ASN A O 1
ATOM 707 N N . ASP A 1 87 ? -7.789 -9.776 -6.579 1.00 94.50 87 ASP A N 1
ATOM 708 C CA . ASP A 1 87 ? -6.621 -10.083 -7.417 1.00 94.50 87 ASP A CA 1
ATOM 709 C C . ASP A 1 87 ? -5.690 -8.889 -7.669 1.00 94.50 87 ASP A C 1
ATOM 711 O O . ASP A 1 87 ? -4.511 -9.082 -7.953 1.00 94.50 87 ASP A O 1
ATOM 715 N N . ASN A 1 88 ? -6.194 -7.655 -7.577 1.00 96.69 88 ASN A N 1
ATOM 716 C CA . ASN A 1 88 ? -5.420 -6.457 -7.911 1.00 96.69 88 ASN A CA 1
ATOM 717 C C . ASN A 1 88 ? -5.618 -5.277 -6.955 1.00 96.69 88 ASN A C 1
ATOM 719 O O . ASN A 1 88 ? -4.975 -4.246 -7.133 1.00 96.69 88 ASN A O 1
ATOM 723 N N . ILE A 1 89 ? -6.497 -5.392 -5.965 1.00 98.00 89 ILE A N 1
ATOM 724 C CA . ILE A 1 89 ? -6.765 -4.371 -4.957 1.00 98.00 89 ILE A CA 1
ATOM 725 C C . ILE A 1 89 ? -6.573 -4.990 -3.582 1.00 98.00 89 ILE A C 1
ATOM 727 O O . ILE A 1 89 ? -7.126 -6.044 -3.269 1.00 98.00 89 ILE A O 1
ATOM 731 N N . PHE A 1 90 ? -5.827 -4.283 -2.743 1.00 97.81 90 PHE A N 1
ATOM 732 C CA . PHE A 1 90 ? -5.723 -4.550 -1.321 1.00 97.81 90 PHE A CA 1
ATOM 733 C C . PHE A 1 90 ? -6.061 -3.277 -0.556 1.00 97.81 90 PHE A C 1
ATOM 735 O O . PHE A 1 90 ? -5.376 -2.266 -0.683 1.00 97.81 90 PHE A O 1
ATOM 742 N N . ARG A 1 91 ? -7.125 -3.317 0.238 1.00 97.88 91 ARG A N 1
ATOM 743 C CA . ARG A 1 91 ? -7.589 -2.196 1.048 1.00 97.88 91 ARG A CA 1
ATOM 744 C C . ARG A 1 91 ? -7.489 -2.555 2.518 1.00 97.88 91 ARG A C 1
ATOM 746 O O . ARG A 1 91 ? -7.943 -3.618 2.939 1.00 97.88 91 ARG A O 1
ATOM 753 N N . ILE A 1 92 ? -6.933 -1.639 3.293 1.00 97.31 92 ILE A N 1
ATOM 754 C CA . ILE A 1 92 ? -6.861 -1.719 4.743 1.00 97.31 92 ILE A CA 1
ATOM 755 C C . ILE A 1 92 ? -7.386 -0.428 5.349 1.00 97.31 92 ILE A C 1
ATOM 757 O O . ILE A 1 92 ? -6.975 0.669 4.974 1.00 97.31 92 ILE A O 1
ATOM 761 N N . ARG A 1 93 ? -8.278 -0.579 6.321 1.00 97.19 93 ARG A N 1
ATOM 762 C CA . ARG A 1 93 ? -8.897 0.514 7.054 1.00 97.19 93 ARG A CA 1
ATOM 763 C C . ARG A 1 93 ? -8.642 0.341 8.544 1.00 97.19 93 ARG A C 1
ATOM 765 O O . ARG A 1 93 ? -8.977 -0.694 9.118 1.00 97.19 93 ARG A O 1
ATOM 772 N N . PHE A 1 94 ? -8.063 1.372 9.142 1.00 97.06 94 PHE A N 1
ATOM 773 C CA . PHE A 1 94 ? -7.865 1.540 10.574 1.00 97.06 94 PHE A CA 1
ATOM 774 C C . PHE A 1 94 ? -8.952 2.476 11.094 1.00 97.06 94 PHE A C 1
ATOM 776 O O . PHE A 1 94 ? -9.131 3.566 10.553 1.00 97.06 94 PHE A O 1
ATOM 783 N N . GLU A 1 95 ? -9.671 2.066 12.133 1.00 96.81 95 GLU A N 1
ATOM 784 C CA . GLU A 1 95 ? -10.781 2.842 12.685 1.00 96.81 95 GLU A CA 1
ATOM 785 C C . GLU A 1 95 ? -10.717 2.921 14.212 1.00 96.81 95 GLU A C 1
ATOM 787 O O . GLU A 1 95 ? -10.586 1.900 14.893 1.00 96.81 95 GLU A O 1
ATOM 792 N N . LYS A 1 96 ? -10.835 4.135 14.755 1.00 96.56 96 LYS A N 1
ATOM 793 C CA . LYS A 1 96 ? -10.920 4.391 16.193 1.00 96.56 96 LYS A CA 1
ATOM 794 C C . LYS A 1 96 ? -11.878 5.549 16.468 1.00 96.56 96 LYS A C 1
ATOM 796 O O . LYS A 1 96 ? -11.546 6.710 16.245 1.00 96.56 96 LYS A O 1
ATOM 801 N N . ALA A 1 97 ? -13.050 5.230 17.017 1.00 93.50 97 ALA A N 1
ATOM 802 C CA . ALA A 1 97 ? -14.128 6.191 17.259 1.00 93.50 97 ALA A CA 1
ATOM 803 C C . ALA A 1 97 ? -14.482 6.988 15.987 1.00 93.50 97 ALA A C 1
ATOM 805 O O . ALA A 1 97 ? -15.092 6.430 15.085 1.00 93.50 97 ALA A O 1
ATOM 806 N N . ASN A 1 98 ? -14.074 8.258 15.908 1.00 92.75 98 ASN A N 1
ATOM 807 C CA . ASN A 1 98 ? -14.334 9.141 14.766 1.00 92.75 98 ASN A CA 1
ATOM 808 C C . ASN A 1 98 ? -13.117 9.313 13.840 1.00 92.75 98 ASN A C 1
ATOM 810 O O . ASN A 1 98 ? -13.181 10.137 12.931 1.00 92.75 98 ASN A O 1
ATOM 814 N N . ASP A 1 99 ? -12.014 8.599 14.091 1.00 96.88 99 ASP A N 1
ATOM 815 C CA . ASP A 1 99 ? -10.831 8.619 13.231 1.00 96.88 99 ASP A CA 1
ATOM 816 C C . ASP A 1 99 ? -10.781 7.371 12.342 1.00 96.88 99 ASP A C 1
ATOM 818 O O . ASP A 1 99 ? -10.790 6.237 12.829 1.00 96.88 99 ASP A O 1
ATOM 822 N N . ILE A 1 100 ? -10.743 7.589 11.030 1.00 97.50 100 ILE A N 1
ATOM 823 C CA . ILE A 1 100 ? -10.721 6.568 9.984 1.00 97.50 100 ILE A CA 1
ATOM 824 C C . ILE A 1 100 ? -9.537 6.853 9.067 1.00 97.50 100 ILE A C 1
ATOM 826 O O . ILE A 1 100 ? -9.471 7.903 8.423 1.00 97.50 100 ILE A O 1
ATOM 830 N N . ILE A 1 101 ? -8.635 5.884 8.945 1.00 98.19 101 ILE A N 1
ATOM 831 C CA . ILE A 1 101 ? -7.513 5.914 8.009 1.00 98.19 101 ILE A CA 1
ATOM 832 C C . ILE A 1 101 ? -7.651 4.732 7.063 1.00 98.19 101 ILE A C 1
ATOM 834 O O . ILE A 1 101 ? -7.618 3.584 7.498 1.00 98.19 101 ILE A O 1
ATOM 838 N N . GLU A 1 102 ? -7.762 4.987 5.766 1.00 9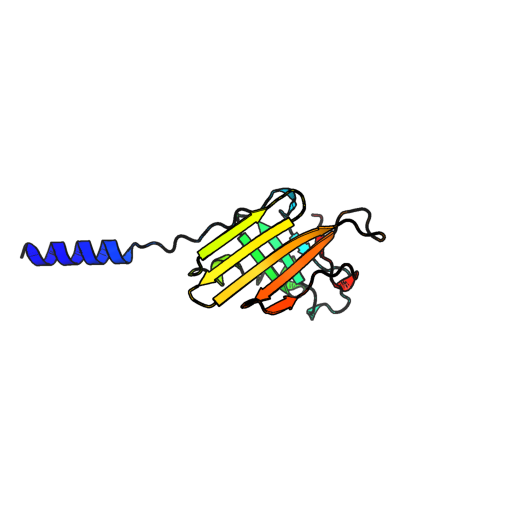8.12 102 GLU A N 1
ATOM 839 C CA . GLU A 1 102 ? -7.883 3.935 4.761 1.00 98.12 102 GLU A CA 1
ATOM 840 C C . GLU A 1 102 ? -6.768 4.043 3.726 1.00 98.12 102 GLU A C 1
ATOM 842 O O . GLU A 1 102 ? -6.610 5.067 3.057 1.00 98.12 102 GLU A O 1
ATOM 847 N N . TYR A 1 103 ? -6.000 2.965 3.594 1.00 97.94 103 TYR A N 1
ATOM 848 C CA . TYR A 1 103 ? -5.065 2.766 2.499 1.00 97.94 103 TYR A CA 1
ATOM 849 C C . TYR A 1 103 ? -5.693 1.798 1.505 1.00 97.94 103 TYR A C 1
ATOM 851 O O . TYR A 1 103 ? -6.147 0.716 1.878 1.00 97.94 103 TYR A O 1
ATOM 859 N N . GLU A 1 104 ? -5.664 2.155 0.230 1.00 98.25 104 GLU A N 1
ATOM 860 C CA . GLU A 1 104 ? -5.988 1.232 -0.851 1.00 98.25 104 GLU A CA 1
ATOM 861 C C . GLU A 1 104 ? -4.788 1.142 -1.775 1.00 98.25 104 GLU A C 1
ATOM 863 O O . GLU A 1 104 ? -4.351 2.146 -2.328 1.00 98.25 104 GLU A O 1
ATOM 868 N N . PHE A 1 105 ? -4.268 -0.063 -1.939 1.00 97.94 105 PHE A N 1
ATOM 869 C CA . PHE A 1 105 ? -3.192 -0.403 -2.848 1.00 97.94 105 PHE A CA 1
ATOM 870 C C . PHE A 1 105 ? -3.785 -1.083 -4.074 1.00 97.94 105 PHE A C 1
ATOM 872 O O . PHE A 1 105 ? -4.657 -1.943 -3.947 1.00 97.94 105 PHE A O 1
ATOM 879 N N . LYS A 1 106 ? -3.311 -0.707 -5.260 1.00 98.00 106 LYS A N 1
ATOM 880 C CA . LYS A 1 106 ? -3.803 -1.242 -6.525 1.00 98.00 106 LYS A CA 1
ATOM 881 C C . LYS A 1 106 ? -2.640 -1.634 -7.424 1.00 98.00 106 LYS A C 1
ATOM 883 O O . LYS A 1 106 ? -1.770 -0.810 -7.695 1.00 98.00 106 LYS A O 1
ATOM 888 N N . LEU A 1 107 ? -2.651 -2.873 -7.898 1.00 97.62 107 LEU A N 1
ATOM 889 C CA . LEU A 1 107 ? -1.742 -3.379 -8.916 1.00 97.62 107 LEU A CA 1
ATOM 890 C C . LEU A 1 107 ? -2.292 -3.012 -10.301 1.00 97.62 107 LEU A C 1
ATOM 892 O O . LEU A 1 107 ? -3.461 -3.274 -10.597 1.00 97.62 107 LEU A O 1
ATOM 896 N N . GLN A 1 108 ? -1.488 -2.352 -11.133 1.00 95.69 108 GLN A N 1
ATOM 897 C CA . GLN A 1 108 ? -1.925 -1.817 -12.424 1.00 95.69 108 GLN A CA 1
ATOM 898 C C . GLN A 1 108 ? -0.885 -2.049 -13.514 1.00 95.69 108 GLN A C 1
ATOM 900 O O . GLN A 1 108 ? 0.302 -1.823 -13.307 1.00 95.69 108 GLN A O 1
ATOM 905 N N . ASN A 1 109 ? -1.352 -2.419 -14.704 1.00 96.19 109 ASN A N 1
ATOM 906 C CA . ASN A 1 109 ? -0.520 -2.418 -15.902 1.00 96.19 109 ASN A CA 1
ATOM 907 C C . ASN A 1 109 ? -0.433 -0.992 -16.451 1.00 96.19 109 ASN A C 1
ATOM 909 O O . ASN A 1 109 ? -1.440 -0.280 -16.512 1.00 96.19 109 ASN A O 1
ATOM 913 N N . VAL A 1 110 ? 0.763 -0.585 -16.857 1.00 94.25 110 VAL A N 1
ATOM 914 C CA . VAL A 1 110 ? 1.045 0.720 -17.465 1.00 94.25 110 VAL A CA 1
ATOM 915 C C . VAL A 1 110 ? 1.793 0.505 -18.775 1.00 94.25 110 VAL A C 1
ATOM 917 O O . VAL A 1 110 ? 2.415 -0.528 -18.976 1.00 94.25 110 VAL A O 1
ATOM 920 N N . ASN A 1 111 ? 1.729 1.467 -19.688 1.00 94.44 111 ASN A N 1
ATOM 921 C CA . ASN A 1 111 ? 2.319 1.336 -21.025 1.00 94.44 111 ASN A CA 1
ATOM 922 C C . ASN A 1 111 ? 3.852 1.485 -21.064 1.00 94.44 111 ASN A C 1
ATOM 924 O O . ASN A 1 111 ? 4.443 1.266 -22.114 1.00 94.44 111 ASN A O 1
ATOM 928 N N . TYR A 1 112 ? 4.477 1.899 -19.961 1.00 89.50 112 TYR A N 1
ATOM 929 C CA . TYR A 1 112 ? 5.918 2.158 -19.864 1.00 89.50 112 TYR A CA 1
ATOM 930 C C . TYR A 1 112 ? 6.673 1.135 -19.002 1.00 89.50 112 TYR A C 1
ATOM 932 O O . TYR A 1 112 ? 7.861 1.316 -18.756 1.00 89.50 112 TYR A O 1
ATOM 940 N N . SER A 1 113 ? 5.994 0.097 -18.510 1.00 91.25 113 SER A N 1
ATOM 941 C CA . SER A 1 113 ? 6.589 -0.969 -17.703 1.00 91.25 113 SER A CA 1
ATOM 942 C C . SER A 1 113 ? 6.051 -2.310 -18.177 1.00 91.25 113 SER A C 1
ATOM 944 O O . SER A 1 113 ? 4.839 -2.473 -18.307 1.00 91.25 113 SER A O 1
ATOM 946 N N . ASP A 1 114 ? 6.945 -3.274 -18.384 1.00 92.00 114 ASP A N 1
ATOM 947 C CA . ASP A 1 114 ? 6.569 -4.651 -18.723 1.00 92.00 114 ASP A CA 1
ATOM 948 C C . ASP A 1 114 ? 5.953 -5.388 -17.523 1.00 92.00 114 ASP A C 1
ATOM 950 O O . ASP A 1 114 ? 5.178 -6.330 -17.682 1.00 92.00 114 ASP A O 1
ATOM 954 N N . GLU A 1 115 ? 6.282 -4.947 -16.306 1.00 94.31 115 GLU A N 1
ATOM 955 C CA . GLU A 1 11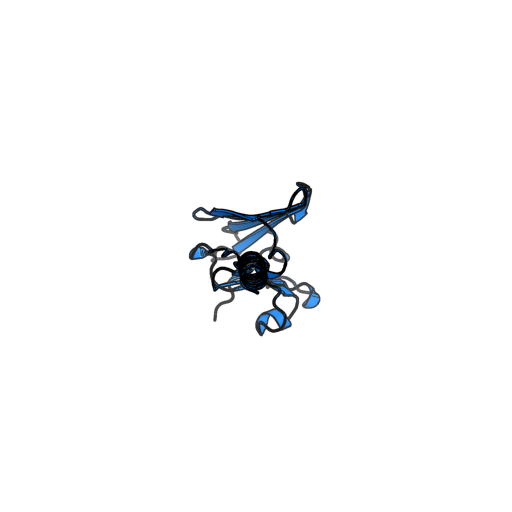5 ? 5.726 -5.482 -15.066 1.00 94.31 115 GLU A CA 1
ATOM 956 C C . GLU A 1 115 ? 4.624 -4.566 -14.509 1.00 94.31 115 GLU A C 1
ATOM 958 O O . GLU A 1 115 ? 4.717 -3.337 -14.626 1.00 94.31 115 GLU A O 1
ATOM 963 N N . PRO A 1 116 ? 3.587 -5.127 -13.860 1.00 95.25 116 PRO A N 1
ATOM 964 C CA . PRO A 1 116 ? 2.588 -4.326 -13.170 1.00 95.25 116 PRO A CA 1
ATOM 965 C C . PRO A 1 116 ? 3.226 -3.469 -12.073 1.00 95.25 116 PRO A C 1
ATOM 967 O O . PRO A 1 116 ? 4.056 -3.936 -11.292 1.00 95.25 116 PRO A O 1
ATOM 970 N N . VAL A 1 117 ? 2.772 -2.227 -11.968 1.00 96.50 117 VAL A N 1
ATOM 971 C CA . VAL A 1 117 ? 3.208 -1.280 -10.942 1.00 96.50 117 VAL A CA 1
ATOM 972 C C . VAL A 1 117 ? 2.168 -1.182 -9.834 1.00 96.50 117 VAL A C 1
ATOM 974 O O . VAL A 1 117 ? 0.972 -1.399 -10.048 1.00 96.50 117 VAL A O 1
ATOM 977 N N . LEU A 1 118 ? 2.610 -0.827 -8.634 1.00 97.62 118 LEU A N 1
ATOM 978 C CA . LEU A 1 118 ? 1.731 -0.594 -7.499 1.00 97.62 118 LEU A CA 1
ATOM 979 C C . LEU A 1 118 ? 1.412 0.901 -7.386 1.00 97.62 118 LEU A C 1
ATOM 981 O O . LEU A 1 118 ? 2.292 1.756 -7.446 1.00 97.62 118 LEU A O 1
ATOM 985 N N . THR A 1 119 ? 0.145 1.235 -7.178 1.00 96.88 119 THR A N 1
ATOM 986 C CA . THR A 1 119 ? -0.297 2.577 -6.781 1.00 96.88 119 THR A CA 1
ATOM 987 C C . THR A 1 119 ? -0.994 2.499 -5.437 1.00 96.88 119 THR A C 1
ATOM 989 O O . THR A 1 119 ? -1.457 1.431 -5.036 1.00 96.88 119 THR A O 1
ATOM 992 N N . TYR A 1 120 ? -1.108 3.625 -4.734 1.00 96.81 120 TYR A N 1
ATOM 993 C CA . TYR A 1 120 ? -1.965 3.673 -3.556 1.00 96.81 120 TYR A CA 1
ATOM 994 C C . TYR A 1 120 ? -2.692 5.003 -3.395 1.00 96.81 120 TYR A C 1
ATOM 996 O O . TYR A 1 120 ? -2.178 6.065 -3.768 1.00 96.81 120 TYR A O 1
ATOM 1004 N N . SER A 1 121 ? -3.871 4.934 -2.786 1.00 97.56 121 SER A N 1
ATOM 1005 C CA . SER A 1 121 ? -4.595 6.074 -2.241 1.00 97.56 121 SER A CA 1
ATOM 1006 C C . SER A 1 121 ? -4.607 6.032 -0.719 1.00 97.56 121 SER A C 1
ATOM 1008 O O . SER A 1 121 ? -4.472 4.975 -0.103 1.00 97.56 121 SER A O 1
ATOM 1010 N N . LEU A 1 122 ? -4.772 7.209 -0.121 1.00 97.69 122 LEU A N 1
ATOM 1011 C CA . LEU A 1 122 ? -4.898 7.396 1.318 1.00 97.69 122 LEU A CA 1
ATOM 1012 C C . LEU A 1 122 ? -6.091 8.305 1.587 1.00 97.69 122 LEU A C 1
ATOM 1014 O O . LEU A 1 122 ? -6.103 9.450 1.122 1.00 97.69 122 LEU A O 1
ATOM 1018 N N . LEU A 1 123 ? -7.055 7.812 2.354 1.00 98.25 123 LEU A N 1
ATOM 1019 C CA . LEU A 1 123 ? -8.160 8.588 2.899 1.00 98.25 123 LEU A CA 1
ATOM 1020 C C . LEU A 1 123 ? -7.964 8.740 4.409 1.00 98.25 123 LEU A C 1
ATOM 1022 O O . LEU A 1 123 ? -7.564 7.800 5.091 1.00 98.25 123 LEU A O 1
ATOM 1026 N N . VAL A 1 124 ? -8.236 9.939 4.920 1.00 98.00 124 VAL A N 1
ATOM 1027 C CA . VAL A 1 124 ? -8.232 10.251 6.355 1.00 98.00 124 VAL A CA 1
ATOM 1028 C C . VAL A 1 124 ? -9.525 10.984 6.666 1.00 98.00 124 VAL A C 1
ATOM 1030 O O . VAL A 1 124 ? -9.712 12.099 6.173 1.00 98.00 124 VAL A O 1
ATOM 1033 N N . ASN A 1 125 ? -10.403 10.371 7.458 1.00 96.81 125 ASN A N 1
ATOM 1034 C CA . ASN A 1 125 ? -11.736 10.885 7.789 1.00 96.81 125 ASN A CA 1
ATOM 1035 C C . ASN A 1 125 ? -12.505 11.286 6.528 1.00 96.81 125 ASN A C 1
ATOM 1037 O O . ASN A 1 125 ? -12.884 12.445 6.356 1.00 96.81 125 ASN A O 1
ATOM 1041 N N . ASP A 1 126 ? -12.585 10.336 5.589 1.00 93.00 126 ASP A N 1
ATOM 1042 C CA . ASP A 1 126 ? -13.198 10.456 4.259 1.00 93.00 126 ASP A CA 1
ATOM 1043 C C . ASP A 1 126 ? -12.603 11.546 3.347 1.00 93.00 126 ASP A C 1
ATOM 1045 O O . ASP A 1 126 ? -13.051 11.755 2.219 1.00 93.00 126 ASP A O 1
ATOM 1049 N N . LYS A 1 127 ? -11.531 12.222 3.778 1.00 97.69 127 LYS A N 1
ATOM 1050 C CA . LYS A 1 127 ? -10.804 13.198 2.962 1.00 97.69 127 LYS A CA 1
ATOM 1051 C C . LYS A 1 127 ? -9.641 12.523 2.257 1.00 97.69 127 LYS A C 1
ATOM 1053 O O . LYS A 1 127 ? -8.713 12.021 2.893 1.00 97.69 127 LYS A O 1
ATOM 1058 N N . LEU A 1 128 ? -9.649 12.590 0.930 1.00 97.25 128 LEU A N 1
ATOM 1059 C CA . LEU A 1 128 ? -8.571 12.072 0.096 1.00 97.25 128 LEU A CA 1
ATOM 1060 C C . LEU A 1 128 ? -7.275 12.866 0.334 1.00 97.25 128 LEU A C 1
ATOM 1062 O O . LEU A 1 128 ? -7.183 14.047 0.003 1.00 97.25 128 LEU A O 1
ATOM 1066 N N . LYS A 1 129 ? -6.265 12.211 0.910 1.00 96.94 129 LYS A N 1
ATOM 1067 C CA . LYS A 1 129 ? -4.916 12.760 1.139 1.00 96.94 129 LYS A CA 1
ATOM 1068 C C . LYS A 1 129 ? -3.937 12.372 0.042 1.00 96.94 129 LYS A C 1
ATOM 1070 O O . LYS A 1 129 ? -3.010 13.122 -0.247 1.00 96.94 129 LYS A O 1
ATOM 1075 N N . ARG A 1 130 ? -4.153 11.215 -0.583 1.00 94.75 130 ARG A N 1
ATOM 1076 C CA . ARG A 1 130 ? -3.422 10.774 -1.771 1.00 94.75 130 ARG A CA 1
ATOM 1077 C C . ARG A 1 130 ? -4.373 10.044 -2.701 1.00 94.75 130 ARG A C 1
ATOM 1079 O O . ARG A 1 130 ? -5.134 9.198 -2.246 1.00 94.75 130 ARG A O 1
ATOM 1086 N N . ARG A 1 131 ? -4.295 10.349 -3.993 1.00 96.06 131 ARG A N 1
ATOM 1087 C CA . ARG A 1 131 ? -4.998 9.618 -5.050 1.00 96.06 131 ARG A CA 1
ATOM 1088 C C . ARG A 1 131 ? -4.074 8.605 -5.709 1.00 96.06 131 ARG A C 1
ATOM 1090 O O . ARG A 1 131 ? -2.868 8.839 -5.786 1.00 96.06 131 ARG A O 1
ATOM 1097 N N . HIS A 1 132 ? -4.663 7.547 -6.257 1.00 96.06 132 HIS A N 1
ATOM 1098 C CA . HIS A 1 132 ? -3.974 6.729 -7.249 1.00 96.06 132 HIS A CA 1
A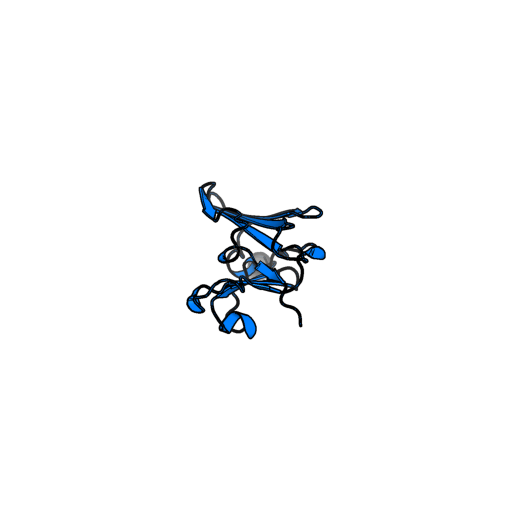TOM 1099 C C . HIS A 1 132 ? -3.505 7.612 -8.408 1.00 96.06 132 HIS A C 1
ATOM 1101 O O . HIS A 1 132 ? -4.219 8.518 -8.843 1.00 96.06 132 HIS A O 1
ATOM 1107 N N . SER A 1 133 ? -2.299 7.346 -8.891 1.00 94.62 133 SER A N 1
ATOM 1108 C CA . SER A 1 133 ? -1.718 8.005 -10.054 1.00 94.62 133 SER A CA 1
ATOM 1109 C C . SER A 1 133 ? -0.814 7.013 -10.764 1.00 94.62 133 SER A C 1
ATOM 1111 O O . SER A 1 133 ? -0.060 6.302 -10.104 1.00 94.62 133 SER A O 1
ATOM 1113 N N . THR A 1 134 ? -0.899 6.982 -12.090 1.00 93.88 134 THR A N 1
ATOM 1114 C CA . THR A 1 134 ? -0.027 6.195 -12.968 1.00 93.88 134 THR A CA 1
ATOM 1115 C C . THR A 1 134 ? 1.103 7.034 -13.568 1.00 93.88 134 THR A C 1
ATOM 1117 O O . THR A 1 134 ? 1.822 6.545 -14.435 1.00 93.88 134 THR A O 1
ATOM 1120 N N . SER A 1 135 ? 1.296 8.283 -13.124 1.00 91.06 135 SER A N 1
ATOM 1121 C CA . SER A 1 135 ? 2.509 9.049 -13.438 1.00 91.06 135 SER A CA 1
ATOM 1122 C C . SER A 1 135 ? 3.739 8.296 -12.929 1.00 91.06 135 SER A C 1
ATOM 1124 O O . SER A 1 135 ? 3.731 7.839 -11.787 1.00 91.06 135 SER A O 1
ATOM 1126 N N . SER A 1 136 ? 4.798 8.202 -13.734 1.00 84.94 136 SER A N 1
ATOM 1127 C CA . SER A 1 136 ? 5.993 7.395 -13.432 1.00 84.94 136 SER A CA 1
ATOM 1128 C C . SER A 1 136 ? 6.590 7.668 -12.046 1.00 84.94 136 SER A C 1
ATOM 1130 O O . SER A 1 136 ? 6.881 6.746 -11.297 1.00 84.94 136 SER A O 1
ATOM 1132 N N . ASN A 1 137 ? 6.685 8.930 -11.627 1.00 84.94 137 ASN A N 1
ATOM 1133 C CA . ASN A 1 137 ? 7.193 9.311 -10.300 1.00 84.94 137 ASN A CA 1
ATOM 1134 C C . ASN A 1 137 ? 6.277 8.932 -9.112 1.00 84.94 137 ASN A C 1
ATOM 1136 O O . ASN A 1 137 ? 6.674 9.044 -7.951 1.00 84.94 137 ASN A O 1
ATOM 1140 N N . SER A 1 138 ? 5.030 8.551 -9.388 1.00 87.62 138 SER A N 1
ATOM 1141 C CA . SER A 1 138 ? 3.978 8.317 -8.394 1.00 87.62 138 SER A CA 1
ATOM 1142 C C . SER A 1 138 ? 3.639 6.840 -8.198 1.00 87.62 138 SER A C 1
ATOM 1144 O O . SER A 1 138 ? 2.960 6.515 -7.213 1.00 87.62 138 SER A O 1
ATOM 1146 N N . VAL A 1 139 ? 4.082 5.983 -9.122 1.00 94.38 139 VAL A N 1
ATOM 1147 C CA . VAL A 1 139 ? 3.941 4.528 -9.046 1.00 94.38 139 VAL A CA 1
ATOM 1148 C C . VAL A 1 139 ? 5.096 3.915 -8.269 1.00 94.38 139 VAL A C 1
ATOM 1150 O O . VAL A 1 139 ? 6.133 4.543 -8.071 1.00 94.38 139 VAL A O 1
ATOM 1153 N N . PHE A 1 140 ? 4.903 2.684 -7.818 1.00 96.00 140 PHE A N 1
ATOM 1154 C CA . PHE A 1 140 ? 5.896 1.915 -7.097 1.00 96.00 140 PHE A CA 1
ATOM 1155 C C . PHE A 1 140 ? 6.224 0.662 -7.899 1.00 96.00 140 PHE A C 1
ATOM 1157 O O . PHE A 1 140 ? 5.340 -0.138 -8.206 1.00 96.00 140 PHE A O 1
ATOM 1164 N N . GLU A 1 141 ? 7.496 0.486 -8.212 1.00 95.00 141 GLU A N 1
ATOM 1165 C CA . GLU A 1 141 ? 8.026 -0.703 -8.862 1.00 95.00 141 GLU A CA 1
ATOM 1166 C C . GLU A 1 141 ? 8.516 -1.686 -7.803 1.00 95.00 141 GLU A C 1
ATOM 1168 O O . GLU A 1 141 ? 8.937 -1.294 -6.708 1.00 95.00 141 GLU A O 1
ATOM 1173 N N . ARG A 1 142 ? 8.423 -2.981 -8.102 1.00 94.44 142 ARG A N 1
ATOM 1174 C CA . ARG A 1 142 ? 8.856 -4.023 -7.177 1.00 94.44 142 ARG A CA 1
ATOM 1175 C C . ARG A 1 142 ? 10.381 -4.030 -7.091 1.00 94.44 142 ARG A C 1
ATOM 1177 O O . ARG A 1 142 ? 11.073 -4.133 -8.099 1.00 94.44 142 ARG A O 1
ATOM 1184 N N . LEU A 1 143 ? 10.908 -3.974 -5.871 1.00 90.31 143 LEU A N 1
ATOM 1185 C CA . LEU A 1 143 ? 12.332 -4.147 -5.616 1.00 90.31 143 LEU A CA 1
ATOM 1186 C C . LEU A 1 143 ? 12.706 -5.612 -5.847 1.00 90.31 143 LEU A C 1
ATOM 1188 O O . LEU A 1 143 ? 12.334 -6.491 -5.064 1.00 90.31 143 LEU A O 1
ATOM 1192 N N . LYS A 1 144 ? 13.437 -5.860 -6.932 1.00 83.56 144 LYS A N 1
ATOM 119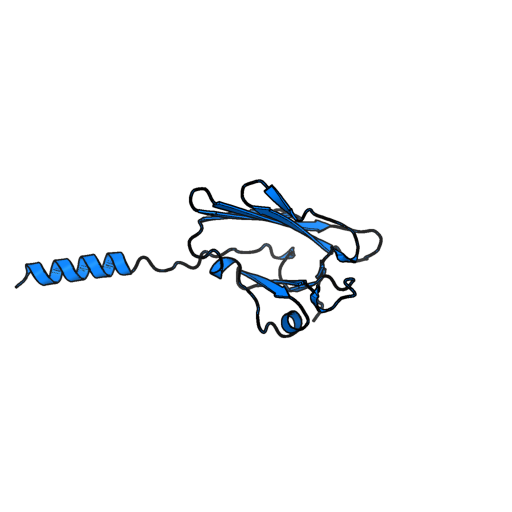3 C CA . LYS A 1 144 ? 14.029 -7.164 -7.237 1.00 83.56 144 LYS A CA 1
ATOM 1194 C C . LYS A 1 144 ? 15.260 -7.352 -6.344 1.00 83.56 144 LYS A C 1
ATOM 1196 O O . LYS A 1 144 ? 16.081 -6.443 -6.238 1.00 83.56 144 LYS A O 1
ATOM 1201 N N . LYS A 1 145 ? 15.328 -8.487 -5.650 1.00 62.41 145 LYS A N 1
ATOM 1202 C CA . LYS A 1 145 ? 16.512 -8.908 -4.890 1.00 62.41 145 LYS A CA 1
ATOM 1203 C C . LYS A 1 145 ? 17.465 -9.677 -5.786 1.00 62.41 145 LYS A C 1
ATOM 1205 O O . LYS A 1 145 ? 16.947 -10.397 -6.667 1.00 62.41 145 LYS A O 1
#

Sequence (145 aa):
MKKTIILTIILFSLLTQSLNAQNISTPKWIEGSWYNISESLNSKLVFLTFRNDSIFISKGFSGIDNKNQESLNQKYYDYKITKFSNDNIFRIRFEKANDIIEYEFKLQNVNYSDEPVLTYSLLVNDKLKRRHSTSSNSVFERLKK